Protein AF-A0A852UW76-F1 (afdb_monomer_lite)

Foldseek 3Di:
DPPPDDWDKDFAQDDPPLQDQCQVCQVVVVHDHTRDRNVLSPVVNCVVVVQVCCCPVVVDHDCVRVAADPVRNRMHTD

Structure (mmCIF, N/CA/C/O backbone):
data_AF-A0A852UW76-F1
#
_entry.id   AF-A0A852UW76-F1
#
loop_
_atom_site.group_PDB
_atom_site.id
_atom_site.type_symbol
_atom_site.label_atom_id
_atom_site.label_alt_id
_atom_site.label_comp_id
_atom_site.label_asym_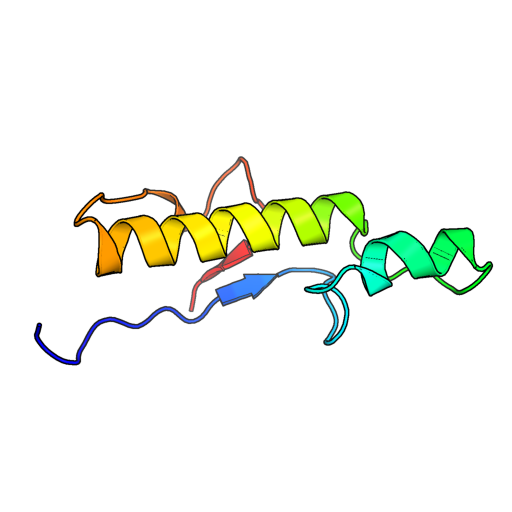id
_atom_site.label_entity_id
_atom_site.label_seq_id
_atom_site.pdbx_PDB_ins_code
_atom_site.Cartn_x
_atom_site.Cartn_y
_atom_site.Cartn_z
_atom_site.occupancy
_atom_site.B_iso_or_equiv
_atom_site.auth_seq_id
_atom_site.auth_comp_id
_atom_site.auth_asym_id
_atom_site.auth_atom_id
_atom_site.pdbx_PDB_model_num
ATOM 1 N N . MET A 1 1 ? -8.118 11.181 21.654 1.00 51.59 1 MET A N 1
ATOM 2 C CA . MET A 1 1 ? -7.778 9.956 20.902 1.00 51.59 1 MET A CA 1
ATOM 3 C C . MET A 1 1 ? -6.540 9.395 21.567 1.00 51.59 1 MET A C 1
ATOM 5 O O . MET A 1 1 ? -5.538 10.095 21.609 1.00 51.59 1 MET A O 1
ATOM 9 N N . THR A 1 2 ? -6.652 8.252 22.233 1.00 48.84 2 THR A N 1
ATOM 10 C CA . THR A 1 2 ? -5.530 7.620 22.941 1.00 48.84 2 THR A CA 1
ATOM 11 C C . THR A 1 2 ? -4.430 7.273 21.933 1.00 48.84 2 THR A C 1
ATOM 13 O O . THR A 1 2 ? -4.719 6.779 20.844 1.00 48.84 2 THR A O 1
ATOM 16 N N . GLY A 1 3 ? -3.183 7.618 22.252 1.00 66.69 3 GLY A N 1
ATOM 17 C CA . GLY A 1 3 ? -2.024 7.600 21.348 1.00 66.69 3 GLY A CA 1
ATOM 18 C C . GLY A 1 3 ? -1.486 6.212 20.983 1.00 66.69 3 GLY A C 1
ATOM 19 O O . GLY A 1 3 ? -0.296 6.082 20.720 1.00 66.69 3 GLY A O 1
ATOM 20 N N . ASP A 1 4 ? -2.339 5.187 20.958 1.00 85.38 4 ASP A N 1
ATOM 21 C CA . ASP A 1 4 ? -1.924 3.780 20.873 1.00 85.38 4 ASP A CA 1
ATOM 22 C C . ASP A 1 4 ? -2.164 3.153 19.493 1.00 85.38 4 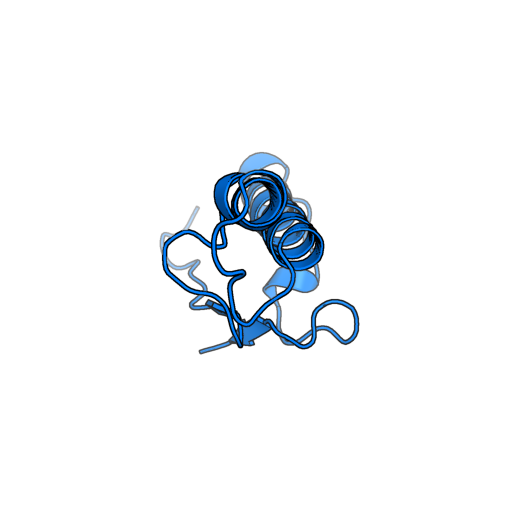ASP A C 1
ATOM 24 O O . ASP A 1 4 ? -1.729 2.029 19.228 1.00 85.38 4 ASP A O 1
ATOM 28 N N . TRP A 1 5 ? -2.867 3.848 18.589 1.00 92.81 5 TRP A N 1
ATOM 29 C CA . TRP A 1 5 ? -3.154 3.296 17.268 1.00 92.81 5 TRP A CA 1
ATOM 30 C C . TRP A 1 5 ? -1.915 3.345 16.373 1.00 92.81 5 TRP A C 1
ATOM 32 O O . TRP A 1 5 ? -1.406 4.414 16.044 1.00 92.81 5 TRP A O 1
ATOM 42 N N . LYS A 1 6 ? -1.465 2.167 15.940 1.00 93.94 6 LYS A N 1
ATOM 43 C CA . LYS A 1 6 ? -0.386 1.987 14.968 1.00 93.94 6 LYS A CA 1
ATOM 44 C C . LYS A 1 6 ? -0.603 0.718 14.154 1.00 93.94 6 LYS A C 1
ATOM 46 O O . LYS A 1 6 ? -1.214 -0.242 14.633 1.00 93.94 6 LYS A O 1
ATOM 51 N N . ARG A 1 7 ? -0.077 0.707 12.932 1.00 96.50 7 ARG A N 1
ATOM 52 C CA . ARG A 1 7 ? 0.036 -0.477 12.075 1.00 96.50 7 ARG A CA 1
ATOM 53 C C . ARG A 1 7 ? 1.403 -0.471 11.419 1.00 96.50 7 ARG A C 1
ATOM 55 O O . ARG A 1 7 ? 1.833 0.571 10.932 1.00 96.50 7 ARG A O 1
ATOM 62 N N . TRP A 1 8 ? 2.056 -1.626 11.399 1.00 97.69 8 TRP A N 1
ATOM 63 C CA . TRP A 1 8 ? 3.259 -1.837 10.612 1.00 97.69 8 TRP A CA 1
ATOM 64 C C . TRP A 1 8 ? 2.907 -2.751 9.450 1.00 97.69 8 TRP A C 1
ATOM 66 O O . TRP A 1 8 ? 2.559 -3.914 9.644 1.00 97.69 8 TRP A O 1
ATOM 76 N N . LEU A 1 9 ? 2.968 -2.194 8.242 1.00 98.19 9 LEU A N 1
ATOM 77 C CA . LEU A 1 9 ? 2.660 -2.905 7.012 1.00 98.19 9 LEU A CA 1
ATOM 78 C C . LEU A 1 9 ? 3.878 -2.949 6.094 1.00 98.19 9 LEU A C 1
ATOM 80 O O . LEU A 1 9 ? 4.653 -1.994 6.040 1.00 98.19 9 LEU A O 1
ATOM 84 N N . THR A 1 10 ? 4.015 -4.035 5.345 1.00 98.19 10 THR A N 1
ATOM 85 C CA . THR A 1 10 ? 4.943 -4.127 4.212 1.00 98.19 10 THR A CA 1
ATOM 86 C C . THR A 1 10 ? 4.192 -4.556 2.958 1.00 98.19 10 THR A C 1
ATOM 88 O O . THR A 1 10 ? 3.132 -5.172 3.052 1.00 98.19 10 THR A O 1
ATOM 91 N N . VAL A 1 11 ? 4.727 -4.222 1.781 1.00 98.56 11 VAL A N 1
ATOM 92 C CA . VAL A 1 11 ? 4.166 -4.625 0.484 1.00 98.56 11 VAL A CA 1
ATOM 93 C C . VAL A 1 11 ? 5.194 -5.484 -0.241 1.00 98.56 11 VAL A C 1
ATOM 95 O O . VAL A 1 11 ? 6.298 -5.028 -0.533 1.00 98.56 11 VAL A O 1
ATOM 98 N N . THR A 1 12 ? 4.860 -6.747 -0.494 1.00 98.44 12 THR A N 1
ATOM 99 C CA . THR A 1 12 ? 5.735 -7.684 -1.207 1.00 98.44 12 THR A CA 1
ATOM 100 C C . THR A 1 12 ? 6.059 -7.154 -2.606 1.00 98.44 12 THR A C 1
ATOM 102 O O . THR A 1 12 ? 5.159 -6.781 -3.351 1.00 98.44 12 THR A O 1
ATOM 105 N N . GLY A 1 13 ? 7.348 -7.123 -2.958 1.00 97.25 13 GLY A N 1
ATOM 106 C CA . GLY A 1 13 ? 7.828 -6.643 -4.259 1.00 97.25 13 GLY A CA 1
ATOM 107 C C . GLY A 1 13 ? 7.923 -5.119 -4.396 1.00 97.25 13 GLY A C 1
ATOM 108 O O . GLY A 1 13 ? 8.398 -4.646 -5.424 1.00 97.25 13 GLY A O 1
ATOM 109 N N . ALA A 1 14 ? 7.502 -4.353 -3.385 1.00 97.62 14 ALA A N 1
ATOM 110 C CA . ALA A 1 14 ? 7.675 -2.907 -3.374 1.00 97.62 14 ALA A CA 1
ATOM 111 C C . ALA A 1 14 ? 9.086 -2.506 -2.924 1.00 97.62 14 ALA A C 1
ATOM 113 O O . ALA A 1 14 ? 9.663 -3.088 -2.005 1.00 97.62 14 ALA A O 1
ATOM 114 N N . GLU A 1 15 ? 9.588 -1.443 -3.535 1.00 95.81 15 GLU A N 1
ATOM 115 C CA . GLU A 1 15 ? 10.792 -0.716 -3.153 1.00 95.81 15 GLU A CA 1
ATOM 116 C C . GLU A 1 15 ? 10.427 0.702 -2.686 1.00 95.81 15 GLU A C 1
ATOM 118 O O . GLU A 1 15 ? 9.259 1.096 -2.676 1.00 95.81 15 GLU A O 1
ATOM 123 N N . HIS A 1 16 ? 11.428 1.498 -2.291 1.00 95.50 16 HIS A N 1
ATOM 124 C CA . HIS A 1 16 ? 11.213 2.832 -1.713 1.00 95.50 16 HIS A CA 1
ATOM 125 C C . HIS A 1 16 ? 10.328 3.732 -2.589 1.00 95.50 16 HIS A C 1
ATOM 127 O O . HIS A 1 16 ? 9.433 4.408 -2.087 1.00 95.50 16 HIS A O 1
ATOM 133 N N . MET A 1 17 ? 10.549 3.698 -3.905 1.00 96.00 17 MET A N 1
ATOM 134 C CA . MET A 1 17 ? 9.847 4.551 -4.865 1.00 96.00 17 MET A CA 1
ATOM 135 C C . MET A 1 17 ? 8.577 3.912 -5.447 1.00 96.00 17 MET A C 1
ATOM 137 O O . MET A 1 17 ? 7.930 4.525 -6.294 1.00 96.00 17 MET A O 1
ATOM 141 N N . SER A 1 18 ? 8.184 2.715 -4.999 1.00 96.12 18 SER A N 1
ATOM 142 C CA . SER A 1 18 ? 6.977 2.051 -5.508 1.00 96.12 18 SER A CA 1
ATOM 143 C C . SER A 1 18 ? 5.681 2.774 -5.104 1.00 96.12 18 SER A C 1
ATOM 145 O O . SER A 1 18 ? 4.671 2.665 -5.787 1.00 96.12 18 SER A O 1
ATOM 147 N N . PHE A 1 19 ? 5.712 3.573 -4.034 1.00 97.31 19 PHE A N 1
ATOM 148 C CA . PHE A 1 19 ? 4.535 4.249 -3.467 1.00 97.31 19 PHE A CA 1
ATOM 149 C C . PHE A 1 19 ? 4.227 5.624 -4.084 1.00 97.31 19 PHE A C 1
ATOM 151 O O . PHE A 1 19 ? 3.418 6.382 -3.547 1.00 97.31 19 PHE A O 1
ATOM 158 N N . VAL A 1 20 ? 4.885 5.972 -5.189 1.00 96.44 20 VAL A N 1
ATOM 159 C CA . VAL A 1 20 ? 4.693 7.232 -5.920 1.00 96.44 20 VAL A CA 1
ATOM 160 C C . VAL A 1 20 ? 4.592 6.962 -7.420 1.00 96.44 20 VAL A C 1
ATOM 162 O O . VAL A 1 20 ? 4.940 5.878 -7.886 1.00 96.44 20 VAL A O 1
ATOM 165 N N . ASP A 1 21 ? 4.147 7.955 -8.196 1.00 96.31 21 ASP A N 1
ATOM 166 C CA . ASP A 1 21 ? 3.866 7.800 -9.636 1.00 96.31 21 ASP A CA 1
ATOM 167 C C . ASP A 1 21 ? 5.084 7.341 -10.458 1.00 96.31 21 ASP A C 1
ATOM 169 O O . ASP A 1 21 ? 4.939 6.821 -11.563 1.00 96.31 21 ASP A O 1
ATOM 173 N N . TYR A 1 22 ? 6.290 7.455 -9.897 1.00 93.19 22 TYR A N 1
ATOM 174 C CA . TYR A 1 22 ? 7.510 6.914 -10.484 1.00 93.19 22 TYR A CA 1
ATOM 175 C C . TYR A 1 22 ? 7.409 5.415 -10.812 1.00 93.19 22 TYR A C 1
ATOM 177 O O . TYR A 1 22 ? 7.915 4.996 -11.849 1.00 93.19 22 TYR A O 1
ATOM 185 N N . ALA A 1 23 ? 6.690 4.630 -10.001 1.00 93.62 23 ALA A N 1
ATOM 186 C CA . ALA A 1 23 ? 6.465 3.204 -10.245 1.00 93.62 23 ALA A CA 1
ATOM 187 C C . ALA A 1 23 ? 5.719 2.917 -11.557 1.00 93.62 23 ALA A C 1
ATOM 189 O O . ALA A 1 23 ? 5.944 1.889 -12.188 1.00 93.62 23 ALA A O 1
ATOM 190 N N . VAL A 1 24 ? 4.843 3.835 -11.972 1.00 96.56 24 VAL A N 1
ATOM 191 C CA . VAL A 1 24 ? 4.066 3.744 -13.216 1.00 96.56 24 VAL A CA 1
ATOM 192 C C . VAL A 1 24 ? 4.844 4.348 -14.387 1.00 96.56 24 VAL A C 1
ATOM 194 O O . VAL A 1 24 ? 4.793 3.836 -15.504 1.00 96.56 24 VAL A O 1
ATOM 197 N N . LEU A 1 25 ? 5.572 5.440 -14.140 1.00 96.56 25 LEU A N 1
AT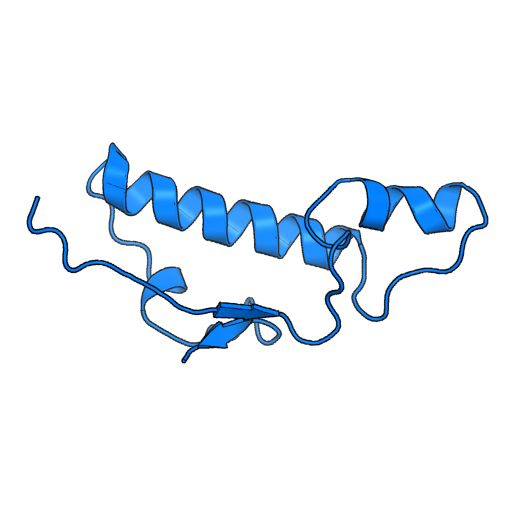OM 198 C CA . LEU A 1 25 ? 6.258 6.205 -15.183 1.00 96.56 25 LEU A CA 1
ATOM 199 C C . LEU A 1 25 ? 7.587 5.579 -15.628 1.00 96.56 25 LEU A C 1
ATOM 201 O O . LEU A 1 25 ? 7.969 5.759 -16.781 1.00 96.56 25 LEU A O 1
ATOM 205 N N . GLN A 1 26 ? 8.292 4.837 -14.766 1.00 93.88 26 GLN A N 1
ATOM 206 C CA . GLN A 1 26 ? 9.594 4.239 -15.100 1.00 93.88 26 GLN A CA 1
ATOM 207 C C . GLN A 1 26 ? 9.576 3.419 -16.405 1.00 93.88 26 GLN A C 1
ATOM 209 O O . GLN A 1 26 ? 10.350 3.755 -17.307 1.00 93.88 26 GLN A O 1
ATOM 214 N N . PRO A 1 27 ? 8.680 2.423 -16.579 1.00 92.69 27 PRO A N 1
ATOM 215 C CA . PRO A 1 27 ? 8.644 1.631 -17.809 1.00 92.69 27 PRO A CA 1
ATOM 216 C C . PRO A 1 27 ? 8.329 2.468 -19.054 1.00 92.69 27 PRO A C 1
ATOM 218 O O . PRO A 1 27 ? 8.870 2.218 -20.128 1.00 92.69 27 PRO A O 1
ATOM 221 N N . GLN A 1 28 ? 7.496 3.502 -18.906 1.00 94.44 28 GLN A N 1
ATOM 222 C CA . GLN A 1 28 ? 7.118 4.406 -19.999 1.00 94.44 28 GLN A CA 1
ATOM 223 C C . GLN A 1 28 ? 8.299 5.261 -20.475 1.00 94.44 28 GLN A C 1
ATOM 225 O O . GLN A 1 28 ? 8.353 5.665 -21.634 1.00 94.44 28 GLN A O 1
ATOM 230 N N . LEU A 1 29 ? 9.261 5.509 -19.585 1.00 94.94 29 LEU A N 1
ATOM 231 C CA . LEU A 1 29 ? 10.506 6.220 -19.865 1.00 94.94 29 LEU A CA 1
ATOM 232 C C . LEU A 1 29 ? 11.639 5.281 -20.322 1.00 94.94 29 LEU A C 1
ATOM 234 O O . LEU A 1 29 ? 12.777 5.726 -2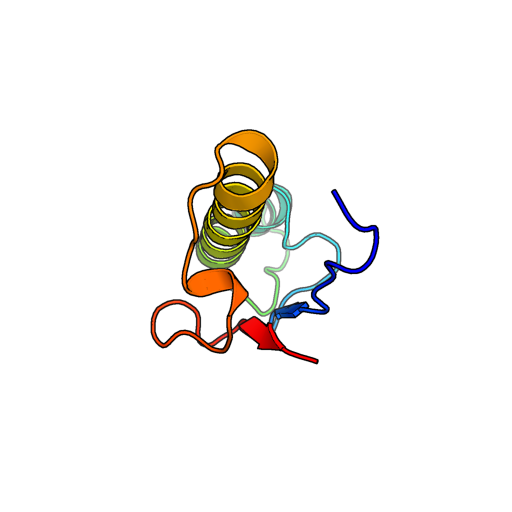0.459 1.00 94.94 29 LEU A O 1
ATOM 238 N N . GLY A 1 30 ? 11.357 3.991 -20.541 1.00 95.75 30 GLY A N 1
ATOM 239 C CA . GLY A 1 30 ? 12.361 2.986 -20.904 1.00 95.75 30 GLY A CA 1
ATOM 240 C C . GLY A 1 30 ? 13.285 2.580 -19.750 1.00 95.75 30 GLY A C 1
ATOM 241 O O . GLY A 1 30 ? 14.342 1.996 -19.990 1.00 95.75 30 GLY A O 1
ATOM 242 N N . LEU A 1 31 ? 12.912 2.894 -18.506 1.00 94.81 31 LEU A N 1
ATOM 243 C CA . LEU A 1 31 ? 13.638 2.479 -17.308 1.00 94.81 31 LEU A CA 1
ATOM 244 C C . LEU A 1 31 ? 13.129 1.113 -16.811 1.00 94.81 31 LEU A C 1
ATOM 246 O O . LEU A 1 31 ? 11.978 0.756 -17.076 1.00 94.81 31 LEU A O 1
ATOM 250 N N . PRO A 1 32 ? 13.955 0.342 -16.077 1.00 93.75 32 PRO A N 1
ATOM 251 C CA . PRO A 1 32 ? 13.521 -0.920 -15.484 1.00 93.75 32 PRO A CA 1
ATOM 252 C C . PRO A 1 32 ? 12.315 -0.737 -14.559 1.00 93.75 32 PRO A C 1
ATOM 254 O O . PRO A 1 32 ? 12.263 0.227 -13.800 1.00 93.75 32 PRO A O 1
ATOM 257 N N . ALA A 1 33 ? 11.371 -1.679 -14.613 1.00 93.75 33 ALA A N 1
ATOM 258 C CA . ALA A 1 33 ? 10.236 -1.718 -13.699 1.00 93.75 33 ALA A CA 1
ATOM 259 C C . ALA A 1 33 ? 10.651 -2.255 -12.319 1.00 93.75 33 ALA A C 1
ATOM 261 O O . ALA A 1 33 ? 11.581 -3.059 -12.210 1.00 93.75 33 ALA A O 1
ATOM 262 N N . PHE A 1 34 ? 9.911 -1.866 -11.279 1.00 95.19 34 PHE A N 1
ATOM 263 C CA . PHE A 1 34 ? 10.001 -2.510 -9.968 1.00 95.19 34 PHE A CA 1
ATOM 264 C C . PHE A 1 34 ? 9.467 -3.953 -10.008 1.00 95.19 34 PHE A C 1
ATOM 266 O O . PHE A 1 34 ? 8.715 -4.306 -10.920 1.00 95.19 34 PHE A O 1
ATOM 273 N N . PRO A 1 35 ? 9.805 -4.794 -9.010 1.00 97.06 35 PRO A N 1
ATOM 274 C CA . PRO A 1 35 ? 9.280 -6.158 -8.942 1.00 97.06 35 PRO A CA 1
ATOM 275 C C . PRO A 1 35 ? 7.748 -6.232 -8.841 1.00 97.06 35 PRO A C 1
ATOM 277 O O . PRO A 1 35 ? 7.148 -7.166 -9.370 1.00 97.06 35 PRO A O 1
ATOM 280 N N . ILE A 1 36 ? 7.109 -5.268 -8.167 1.00 97.25 36 ILE A N 1
ATOM 281 C CA . ILE A 1 36 ? 5.653 -5.083 -8.208 1.00 97.25 36 ILE A CA 1
ATOM 282 C C . ILE A 1 36 ? 5.256 -4.196 -9.393 1.00 97.25 36 ILE A C 1
ATOM 284 O O . ILE A 1 36 ? 5.904 -3.185 -9.665 1.00 97.25 36 ILE A O 1
ATOM 288 N N . ASP A 1 37 ? 4.144 -4.539 -10.047 1.00 96.81 37 ASP A N 1
ATOM 289 C CA . ASP A 1 37 ? 3.534 -3.685 -11.065 1.00 96.81 37 ASP A CA 1
ATOM 29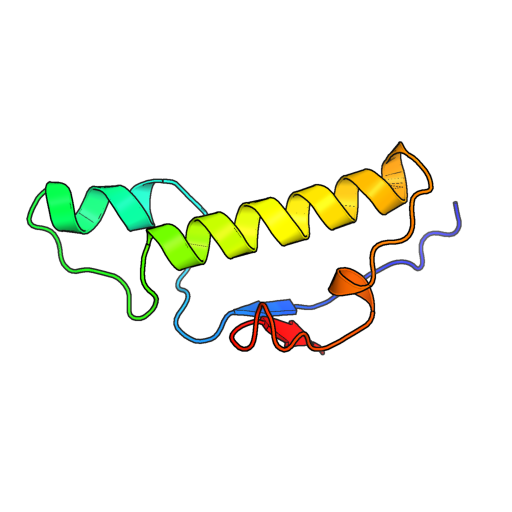0 C C . ASP A 1 37 ? 3.212 -2.280 -10.512 1.00 96.81 37 ASP A C 1
ATOM 292 O O . ASP A 1 37 ? 2.719 -2.120 -9.388 1.00 96.81 37 ASP A O 1
ATOM 296 N N . GLY A 1 38 ? 3.497 -1.251 -11.311 1.00 96.81 38 GLY A N 1
ATOM 297 C CA . GLY A 1 38 ? 3.372 0.145 -10.899 1.00 96.81 38 GLY A CA 1
ATOM 298 C C . GLY A 1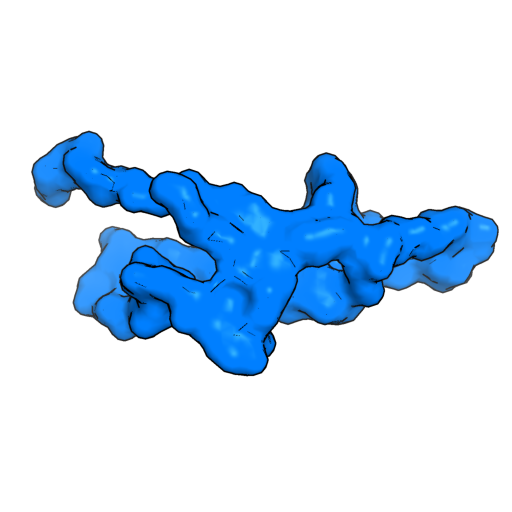 38 ? 1.932 0.563 -10.618 1.00 96.81 38 GLY A C 1
ATOM 299 O O . GLY A 1 38 ? 1.658 1.195 -9.592 1.00 96.81 38 GLY A O 1
ATOM 300 N N . GLU A 1 39 ? 0.990 0.187 -11.488 1.00 97.31 39 GLU A N 1
ATOM 301 C CA . GLU A 1 39 ? -0.427 0.508 -11.291 1.00 97.31 39 GLU A CA 1
ATOM 302 C C . GLU A 1 39 ? -0.970 -0.200 -10.053 1.00 97.31 39 GLU A C 1
ATOM 304 O O . GLU A 1 39 ? -1.694 0.396 -9.245 1.00 97.31 39 GLU A O 1
ATOM 309 N N . ARG A 1 40 ? -0.550 -1.452 -9.848 1.00 98.12 40 ARG A N 1
ATOM 310 C CA . ARG A 1 40 ? -0.884 -2.222 -8.655 1.00 98.12 40 ARG A CA 1
ATOM 311 C C . ARG A 1 40 ? -0.355 -1.569 -7.381 1.00 98.12 40 ARG A C 1
ATOM 313 O O . ARG A 1 40 ? -1.099 -1.465 -6.401 1.00 98.12 40 ARG A O 1
ATOM 320 N N . SER A 1 41 ? 0.884 -1.085 -7.393 1.00 97.88 41 SER A N 1
ATOM 321 C CA . SER A 1 41 ? 1.484 -0.398 -6.246 1.00 97.88 41 SER A CA 1
ATOM 322 C C . SER A 1 41 ? 0.737 0.888 -5.880 1.00 97.88 41 SER A C 1
ATOM 324 O O . SER A 1 41 ? 0.420 1.137 -4.710 1.00 97.88 41 SER A O 1
ATOM 326 N N . ILE A 1 42 ? 0.341 1.671 -6.886 1.00 97.75 42 ILE A N 1
ATOM 327 C CA . ILE A 1 42 ? -0.465 2.877 -6.685 1.00 97.75 42 ILE A CA 1
ATOM 328 C C . ILE A 1 42 ? -1.877 2.546 -6.183 1.00 97.75 42 ILE A C 1
ATOM 330 O O . ILE A 1 42 ? -2.396 3.250 -5.309 1.00 97.75 42 ILE A O 1
ATOM 334 N N . ALA A 1 43 ? -2.502 1.474 -6.675 1.00 98.44 43 ALA A N 1
ATOM 335 C CA . ALA A 1 43 ? -3.803 1.024 -6.183 1.00 98.44 43 ALA A CA 1
ATOM 336 C C . ALA A 1 43 ? -3.747 0.641 -4.694 1.00 98.44 43 ALA A C 1
ATOM 338 O O . ALA A 1 43 ? -4.592 1.093 -3.915 1.00 98.44 43 ALA A O 1
ATOM 339 N N . ILE A 1 44 ? -2.721 -0.114 -4.281 1.00 98.69 44 ILE A N 1
ATOM 340 C CA . ILE A 1 44 ? -2.465 -0.450 -2.870 1.00 98.69 44 ILE A CA 1
ATOM 341 C C . ILE A 1 44 ? -2.276 0.830 -2.050 1.00 98.69 44 ILE A C 1
ATOM 343 O O . ILE A 1 44 ? -2.952 1.027 -1.039 1.00 98.69 44 ILE A O 1
ATOM 347 N N . THR A 1 45 ? -1.415 1.739 -2.513 1.00 98.44 45 THR A N 1
ATOM 348 C CA . THR A 1 45 ? -1.122 3.002 -1.821 1.00 98.44 45 THR A CA 1
ATOM 349 C C . THR A 1 45 ? -2.398 3.807 -1.571 1.00 98.44 45 THR A C 1
ATOM 351 O O . THR A 1 45 ? -2.693 4.178 -0.433 1.00 98.44 45 THR A O 1
ATOM 354 N N . ARG A 1 46 ? -3.213 4.023 -2.610 1.00 98.56 46 ARG A N 1
ATOM 355 C CA . ARG A 1 46 ? -4.475 4.774 -2.508 1.00 98.56 46 ARG A CA 1
ATOM 356 C C . ARG A 1 46 ? -5.474 4.102 -1.570 1.00 98.56 46 ARG A C 1
ATOM 358 O O . ARG A 1 46 ? -6.107 4.792 -0.771 1.00 98.56 46 ARG A O 1
ATOM 365 N N . ALA A 1 47 ? -5.603 2.778 -1.634 1.00 98.69 47 ALA A N 1
ATOM 366 C CA . ALA A 1 47 ? -6.530 2.033 -0.789 1.00 98.69 47 ALA A CA 1
ATOM 367 C C . ALA A 1 47 ? -6.174 2.142 0.701 1.00 98.69 47 ALA A C 1
ATOM 369 O O . ALA A 1 47 ? -7.046 2.438 1.520 1.00 98.69 47 ALA A O 1
ATOM 370 N N . TYR A 1 48 ? -4.901 1.954 1.055 1.00 98.62 48 TYR A N 1
ATOM 371 C CA . TYR A 1 48 ? -4.460 1.947 2.452 1.00 98.62 48 TYR A CA 1
ATOM 372 C C . TYR A 1 48 ? -4.365 3.352 3.052 1.00 98.62 48 TYR A C 1
ATOM 374 O O . TYR A 1 48 ? -4.808 3.558 4.184 1.00 98.62 48 TYR A O 1
ATOM 382 N N . VAL A 1 49 ? -3.894 4.344 2.288 1.00 98.56 49 VAL A N 1
ATOM 383 C CA . VAL A 1 49 ? -3.919 5.752 2.722 1.00 98.56 49 VAL A CA 1
ATOM 384 C C . VAL A 1 49 ? -5.361 6.235 2.880 1.00 98.56 49 VAL A C 1
ATOM 386 O O . VAL A 1 49 ? -5.707 6.832 3.899 1.00 98.56 49 VAL A O 1
ATOM 389 N N . GLY A 1 50 ? -6.234 5.928 1.915 1.00 98.62 50 GLY A N 1
ATOM 390 C CA . GLY A 1 50 ? -7.657 6.247 2.005 1.00 98.62 50 GLY A CA 1
ATOM 391 C C . GLY A 1 50 ? -8.316 5.592 3.218 1.00 98.62 50 GLY A C 1
ATOM 392 O O . GLY A 1 50 ? -9.074 6.247 3.934 1.00 98.62 50 GLY A O 1
ATOM 393 N N . ALA A 1 51 ? -7.978 4.332 3.503 1.00 98.56 51 ALA A N 1
ATOM 394 C CA . ALA A 1 51 ? -8.500 3.628 4.663 1.00 98.56 51 ALA A CA 1
ATOM 395 C C . ALA A 1 51 ? -8.054 4.253 5.990 1.00 98.56 51 ALA A C 1
ATOM 397 O O . ALA A 1 51 ? -8.871 4.408 6.900 1.00 98.56 51 ALA A O 1
ATOM 398 N N . PHE A 1 52 ? -6.781 4.645 6.086 1.00 98.25 52 PHE A N 1
ATOM 399 C CA . PHE A 1 52 ? -6.229 5.340 7.248 1.00 98.25 52 PHE A CA 1
ATOM 400 C C . PHE A 1 52 ? -6.959 6.664 7.503 1.00 98.25 52 PHE A C 1
ATOM 402 O O . PHE A 1 52 ? -7.443 6.914 8.608 1.00 98.25 52 PHE A O 1
ATOM 409 N N . LEU A 1 53 ? -7.114 7.492 6.469 1.00 98.44 53 LEU A N 1
ATOM 410 C CA . LEU A 1 53 ? -7.793 8.782 6.597 1.00 98.44 53 LEU A CA 1
ATOM 411 C C . LEU A 1 53 ? -9.288 8.619 6.907 1.00 98.44 53 LEU A C 1
ATOM 413 O O . LEU A 1 53 ? -9.826 9.369 7.720 1.00 98.44 53 LEU A O 1
ATOM 417 N N . ASP A 1 54 ? -9.964 7.631 6.314 1.00 98.44 54 ASP A N 1
ATOM 418 C CA . ASP A 1 54 ? -11.361 7.318 6.637 1.00 98.44 54 ASP A CA 1
ATOM 419 C C . ASP A 1 54 ? -11.530 6.948 8.121 1.00 98.44 54 ASP A C 1
ATOM 421 O O . ASP A 1 54 ? -12.457 7.444 8.771 1.00 98.44 54 ASP A O 1
ATOM 425 N N . LEU A 1 55 ? -10.619 6.146 8.683 1.00 96.94 55 LEU A N 1
ATOM 426 C CA . LEU A 1 55 ? -10.652 5.779 10.098 1.00 96.94 55 LEU A CA 1
ATOM 427 C C . LEU A 1 55 ? -10.419 6.996 11.002 1.00 96.94 55 LEU A C 1
ATOM 429 O O . LEU A 1 55 ? -11.224 7.258 11.896 1.00 96.94 55 LEU A O 1
ATOM 433 N N . HIS A 1 56 ? -9.341 7.746 10.770 1.00 95.25 56 HIS A N 1
ATOM 434 C CA . HIS A 1 56 ? -8.879 8.763 11.719 1.00 95.25 56 HIS A CA 1
ATOM 435 C C . HIS A 1 56 ? -9.547 10.126 11.567 1.00 95.25 56 HIS A C 1
ATOM 437 O O . HIS A 1 56 ? -9.687 10.841 12.557 1.00 95.25 56 HIS A O 1
ATOM 443 N N . LEU A 1 57 ? -9.980 10.491 10.360 1.00 97.31 57 LEU A N 1
ATOM 444 C CA . LEU A 1 57 ? -10.595 11.796 10.103 1.00 97.31 57 LEU A CA 1
ATOM 445 C C . LEU A 1 57 ? -12.116 11.724 9.987 1.00 97.31 57 LEU A C 1
ATOM 447 O O . LEU A 1 57 ? -12.787 12.737 10.165 1.00 97.31 57 LEU A O 1
ATOM 451 N N . LYS A 1 58 ? -12.676 10.547 9.682 1.00 96.88 58 LYS A N 1
ATOM 452 C CA . LYS A 1 58 ? -14.126 10.375 9.483 1.00 96.88 58 LYS A CA 1
ATOM 453 C C . LYS A 1 58 ? -14.764 9.370 10.443 1.00 96.88 58 LYS A C 1
ATOM 455 O O . LYS A 1 58 ? -15.972 9.168 10.361 1.00 96.88 58 LYS A O 1
ATOM 460 N N . GLY A 1 59 ? -13.984 8.712 11.305 1.00 96.12 59 GLY A N 1
ATOM 461 C CA . GLY A 1 59 ? -14.483 7.673 12.212 1.00 96.12 59 GLY A CA 1
ATOM 462 C C . GLY A 1 59 ? -15.038 6.439 11.490 1.00 96.12 59 GLY A C 1
ATOM 463 O O . GLY A 1 59 ? -15.798 5.670 12.076 1.00 96.12 59 GLY A O 1
ATOM 464 N N . LYS A 1 60 ? -14.706 6.245 10.206 1.00 97.50 60 LYS A N 1
ATOM 465 C CA . LYS A 1 60 ? -15.216 5.142 9.386 1.00 97.50 60 LYS A CA 1
ATOM 466 C C . LYS A 1 60 ? -14.229 3.986 9.415 1.00 97.50 60 LYS A C 1
ATOM 468 O O . LYS A 1 60 ? -13.169 4.054 8.799 1.00 97.50 60 LYS A O 1
ATOM 473 N N . ARG A 1 61 ? -14.594 2.898 10.095 1.00 95.00 61 ARG A N 1
ATOM 474 C CA . ARG A 1 61 ? -13.781 1.676 10.112 1.00 95.00 61 ARG A CA 1
ATOM 475 C C . ARG A 1 61 ? -13.624 1.111 8.699 1.00 95.00 61 ARG A C 1
ATOM 477 O O . ARG A 1 61 ? -14.585 1.041 7.933 1.00 95.00 61 ARG A O 1
ATOM 484 N N . ARG A 1 62 ? -12.409 0.667 8.377 1.00 95.75 62 ARG A N 1
ATOM 485 C CA . ARG A 1 62 ? -12.067 0.014 7.111 1.00 95.75 62 ARG A CA 1
ATOM 486 C C . ARG A 1 62 ? -11.376 -1.321 7.401 1.00 95.75 62 ARG A C 1
ATOM 488 O O . ARG A 1 62 ? -10.303 -1.291 7.998 1.00 95.75 62 ARG A O 1
ATOM 495 N N . PRO A 1 63 ? -11.937 -2.463 6.954 1.00 95.62 63 PRO A N 1
ATOM 496 C CA . PRO A 1 63 ? -11.356 -3.786 7.213 1.00 95.62 63 PRO A CA 1
ATOM 497 C C . PRO A 1 63 ? -9.910 -3.942 6.727 1.00 95.62 63 PRO A C 1
ATOM 499 O O . PRO A 1 63 ? -9.157 -4.725 7.289 1.00 95.62 63 PRO A O 1
ATOM 502 N N . LEU A 1 64 ? -9.498 -3.148 5.730 1.00 97.94 64 LEU A N 1
ATOM 503 C CA . LEU A 1 64 ? -8.129 -3.140 5.206 1.00 97.94 64 LEU A CA 1
ATOM 504 C C . LEU A 1 64 ? -7.052 -2.825 6.247 1.00 97.94 64 LEU A C 1
ATOM 506 O O . LEU A 1 64 ? -5.896 -3.114 5.986 1.00 97.94 64 LEU A O 1
ATOM 510 N N . LEU A 1 65 ? -7.392 -2.224 7.390 1.00 97.88 65 LEU A N 1
ATOM 511 C CA . LEU A 1 65 ? -6.429 -1.917 8.454 1.00 97.88 65 LEU A CA 1
ATOM 512 C C . LEU A 1 65 ? -6.424 -2.963 9.578 1.00 97.88 65 LEU A C 1
ATOM 514 O O . LEU A 1 65 ? -5.674 -2.809 10.543 1.00 97.88 65 LEU A O 1
ATOM 518 N N . ASP A 1 66 ? -7.258 -3.999 9.481 1.00 96.50 66 ASP A N 1
ATOM 519 C CA . ASP A 1 66 ? -7.453 -4.990 10.544 1.00 96.50 66 ASP A CA 1
ATOM 520 C C . ASP A 1 66 ? -6.678 -6.295 10.299 1.00 96.50 66 ASP A C 1
ATOM 522 O O . ASP A 1 66 ? -6.486 -7.067 11.236 1.00 96.50 66 ASP A O 1
ATOM 526 N N . GLY A 1 67 ? -6.197 -6.536 9.077 1.00 97.00 67 GLY A N 1
ATOM 527 C CA . GLY A 1 67 ? -5.401 -7.714 8.743 1.00 97.00 67 GLY A CA 1
ATOM 528 C C . GLY A 1 67 ? -5.237 -7.935 7.235 1.00 97.00 67 GLY A C 1
ATOM 529 O O . GLY A 1 67 ? -5.588 -7.056 6.440 1.00 97.00 67 GLY A O 1
ATOM 530 N N . PRO A 1 68 ? -4.698 -9.105 6.836 1.00 98.00 68 PRO A N 1
ATOM 531 C CA . PRO A 1 68 ? -4.539 -9.485 5.434 1.00 98.00 68 PRO A CA 1
ATOM 532 C C . PRO A 1 68 ? -5.850 -9.405 4.643 1.00 98.00 68 PRO A C 1
ATOM 534 O O . PRO A 1 68 ? -6.932 -9.636 5.182 1.00 98.00 68 PRO A O 1
ATOM 537 N N . SER A 1 69 ? -5.742 -9.099 3.351 1.00 98.00 69 SER A N 1
ATOM 538 C CA . SER A 1 69 ? -6.879 -8.951 2.442 1.00 98.00 69 SER A CA 1
ATOM 539 C C . SER A 1 69 ? -6.626 -9.717 1.152 1.00 98.00 69 SER A C 1
ATOM 541 O O . SER A 1 69 ? -5.608 -9.491 0.501 1.00 98.00 69 SER A O 1
ATOM 543 N N . ASP A 1 70 ? -7.580 -10.546 0.729 1.00 97.38 70 ASP A N 1
ATOM 544 C CA . ASP A 1 70 ? -7.502 -11.272 -0.548 1.00 97.38 70 ASP A CA 1
ATOM 545 C C . ASP A 1 70 ? -7.488 -10.325 -1.758 1.00 97.38 70 ASP A C 1
ATOM 547 O O . ASP A 1 70 ? -6.977 -10.665 -2.820 1.00 97.38 70 ASP A O 1
ATOM 551 N N . GLY A 1 71 ? -8.012 -9.104 -1.594 1.00 97.88 71 GLY A N 1
ATOM 552 C CA . GLY A 1 71 ? -7.939 -8.055 -2.613 1.00 97.88 71 GLY A CA 1
ATOM 553 C C . GLY A 1 71 ? -6.572 -7.367 -2.695 1.00 97.88 71 GLY A C 1
ATOM 554 O O . GLY A 1 71 ? -6.298 -6.696 -3.692 1.00 97.88 71 GLY A O 1
ATOM 555 N N . TYR A 1 72 ? -5.721 -7.528 -1.675 1.00 98.31 72 TYR A N 1
ATOM 556 C CA . TYR A 1 72 ? -4.372 -6.955 -1.561 1.00 98.31 72 TYR A CA 1
ATOM 557 C C . TYR A 1 72 ? -3.380 -7.966 -0.952 1.00 98.31 72 TYR A C 1
ATOM 559 O O . TYR A 1 72 ? -2.816 -7.703 0.116 1.00 98.31 72 TYR A O 1
ATOM 567 N N . PRO A 1 73 ? -3.163 -9.130 -1.600 1.00 98.31 73 PRO A N 1
ATOM 568 C CA . PRO A 1 73 ? -2.337 -10.215 -1.063 1.00 98.31 73 PRO A CA 1
ATOM 569 C C . PRO A 1 73 ? -0.857 -9.838 -0.873 1.00 98.31 73 PRO A C 1
ATOM 571 O O . PRO A 1 73 ? -0.124 -10.535 -0.167 1.00 98.31 73 PRO A O 1
ATOM 574 N N . GLU A 1 74 ? -0.406 -8.744 -1.489 1.00 98.62 74 GLU A N 1
ATOM 575 C CA . GLU A 1 74 ? 0.939 -8.194 -1.340 1.00 98.62 74 GLU A CA 1
ATOM 576 C C . GLU A 1 74 ? 1.160 -7.556 0.036 1.00 98.62 74 GLU A C 1
ATOM 578 O O . GLU A 1 74 ? 2.303 -7.453 0.481 1.00 98.62 74 GLU A O 1
ATOM 583 N N . VAL A 1 75 ? 0.096 -7.123 0.721 1.00 98.69 75 VAL A N 1
ATOM 584 C CA . VAL A 1 75 ? 0.206 -6.393 1.988 1.00 98.69 75 VAL A CA 1
ATOM 585 C C . VAL A 1 75 ? 0.309 -7.357 3.168 1.00 98.69 75 VAL A C 1
ATOM 587 O O . VAL A 1 75 ? -0.561 -8.200 3.394 1.00 98.69 75 VAL A O 1
ATOM 590 N N . ARG A 1 76 ? 1.372 -7.211 3.961 1.00 98.44 76 ARG A N 1
ATOM 591 C CA . ARG A 1 76 ? 1.655 -8.007 5.165 1.00 98.44 76 ARG A CA 1
ATOM 592 C C . ARG A 1 76 ? 1.606 -7.135 6.412 1.00 98.44 76 ARG A C 1
ATOM 594 O O . ARG A 1 76 ? 1.929 -5.954 6.344 1.00 98.44 76 ARG A O 1
ATOM 601 N N . PHE A 1 77 ? 1.207 -7.731 7.531 1.00 97.88 77 PHE A N 1
ATOM 602 C CA . PHE A 1 77 ? 1.023 -7.075 8.827 1.00 97.88 77 PHE A CA 1
ATOM 603 C C . PHE A 1 77 ? 2.037 -7.607 9.841 1.00 97.88 77 PHE A C 1
ATOM 605 O O . PHE A 1 77 ? 2.335 -8.804 9.816 1.00 97.88 77 PHE A O 1
ATOM 612 N N . TRP A 1 78 ? 2.504 -6.726 10.731 1.00 95.25 78 TRP A N 1
ATOM 613 C CA . TRP A 1 78 ? 3.466 -7.008 11.802 1.00 95.25 78 TRP A CA 1
ATOM 614 C C . TRP A 1 78 ? 3.022 -6.398 13.134 1.00 95.25 78 TRP A C 1
ATOM 616 O O . TRP A 1 78 ? 2.403 -5.303 13.114 1.00 95.25 78 TRP A O 1
#

Radius of gyration: 14.07 Å; chains: 1; bounding box: 29×23×44 Å

Organism: NCBI:txid1260955

Sequence (78 aa):
MTGDWKRWLTVTGAEHMSFVDYAVLQPQLGLPAFPIDGERSIAITRAYVGAFLDLHLKGKRRPLLDGPSDGYPEVRFW

pLDDT: mean 95.1, std 8.29, range [48.84, 98.69]

InterPro domains:
  IPR029058 Alpha/Beta hydrolase fold [G3DSA:3.40.50.1820] (1-68)

Secondary structure (DSSP, 8-state):
--TT----EEETT--GGGGSTHHHHHHHTTPPPPSS-HHHHHHHHHHHHHHHHHHHHH----GGGTS--TT-TTEEE-